Protein AF-A0A2S9FES6-F1 (afdb_monomer)

Nearest PDB structures (foldseek):
  7w3w-assembly1_A  TM=9.999E-01  e=9.787E-07  Vibrio metschnikovii
  4elq-assembly1_A  TM=9.699E-01  e=9.412E-06  Thermus thermophilus HB8
  2o68-assembly1_A  TM=9.646E-01  e=7.153E-06  Haemophilus influenzae
  2o6a-assembly1_A  TM=9.650E-01  e=1.008E-05  Haemophilus influenzae
  6ivy-assembly1_A  TM=9.748E-01  e=2.296E-05  Pseudomonas aeruginosa PAO1

pLDDT: mean 83.65, std 21.45, range [41.94, 98.69]

Solvent-accessible surface area (backbone atoms only — not comparable to full-atom values): 6874 Å² total; per-residue (Å²): 139,88,83,86,82,85,84,80,85,88,83,82,87,88,86,79,89,88,80,88,71,82,75,77,74,66,83,74,81,72,60,58,66,46,29,34,41,29,23,51,62,59,91,74,45,49,69,56,52,54,48,49,25,73,76,69,62,38,44,76,49,74,48,75,49,53,29,59,54,51,32,54,48,46,62,71,43,47,96,70,43,77,62,76,39,81,47,60,72,46,71,66,30,49,50,51,36,49,75,69,65,77,60,80,89,129

Structure (mmCIF, N/CA/C/O backbone):
data_AF-A0A2S9FES6-F1
#
_entry.id   AF-A0A2S9FES6-F1
#
loop_
_atom_site.group_PDB
_atom_site.id
_atom_site.type_symbol
_atom_site.label_atom_id
_atom_site.label_alt_id
_atom_site.label_comp_id
_atom_site.label_asym_id
_atom_site.label_entity_id
_atom_site.label_seq_id
_atom_site.pdbx_PDB_ins_code
_atom_site.Cartn_x
_atom_site.Cartn_y
_atom_site.Cartn_z
_atom_site.occupancy
_atom_site.B_iso_or_equiv
_atom_site.auth_seq_id
_atom_site.auth_comp_id
_atom_site.auth_asym_id
_atom_site.auth_atom_id
_atom_site.pdbx_PDB_model_num
ATOM 1 N N . MET A 1 1 ? 63.764 -37.523 38.968 1.00 42.25 1 MET A N 1
ATOM 2 C CA . MET A 1 1 ? 63.332 -36.135 39.236 1.00 42.25 1 MET A CA 1
ATOM 3 C C . MET A 1 1 ? 61.813 -36.165 39.321 1.00 42.25 1 MET A C 1
ATOM 5 O O . MET A 1 1 ? 61.157 -36.305 38.302 1.00 42.25 1 MET A O 1
ATOM 9 N N . SER A 1 2 ? 61.289 -36.255 40.545 1.00 41.94 2 SER A N 1
ATOM 10 C CA . SER A 1 2 ? 59.864 -36.460 40.832 1.00 41.94 2 SER A CA 1
ATOM 11 C C . SER A 1 2 ? 59.196 -35.096 40.947 1.00 41.94 2 SER A C 1
ATOM 13 O O . SER A 1 2 ? 59.641 -34.282 41.755 1.00 41.94 2 SER A O 1
ATOM 15 N N . ILE A 1 3 ? 58.188 -34.826 40.119 1.00 58.72 3 ILE A N 1
ATOM 16 C CA . ILE A 1 3 ? 57.451 -33.562 40.148 1.00 58.72 3 ILE A CA 1
ATOM 17 C C . ILE A 1 3 ? 56.074 -33.854 40.739 1.00 58.72 3 ILE A C 1
ATOM 19 O O . ILE A 1 3 ? 55.243 -34.528 40.138 1.00 58.72 3 ILE A O 1
ATOM 23 N N . SER A 1 4 ? 55.899 -33.375 41.965 1.00 42.28 4 SER A N 1
ATOM 24 C CA . SER A 1 4 ? 54.671 -33.392 42.751 1.00 42.28 4 SER A CA 1
ATOM 25 C C . SER A 1 4 ? 53.791 -32.204 42.354 1.00 42.28 4 SER A C 1
ATOM 27 O O . SER A 1 4 ? 54.279 -31.077 42.339 1.00 42.28 4 SER A O 1
ATOM 29 N N . PHE A 1 5 ? 52.504 -32.439 42.088 1.00 55.66 5 PHE A N 1
ATOM 30 C CA . PHE A 1 5 ? 51.466 -31.401 42.096 1.00 55.66 5 PHE A CA 1
ATOM 31 C C . PHE A 1 5 ? 50.261 -31.894 42.919 1.00 55.66 5 PHE A C 1
ATOM 33 O O . PHE A 1 5 ? 49.764 -32.994 42.664 1.00 55.66 5 PHE A O 1
ATOM 40 N N . PRO A 1 6 ? 49.798 -31.136 43.934 1.00 49.25 6 PRO A N 1
ATOM 41 C CA . PRO A 1 6 ? 48.761 -31.588 44.850 1.00 49.25 6 PRO A CA 1
ATOM 42 C C . PRO A 1 6 ? 47.339 -31.266 44.365 1.00 49.25 6 PRO A C 1
ATOM 44 O O . PRO A 1 6 ? 47.050 -30.175 43.888 1.00 49.25 6 PRO A O 1
ATOM 47 N N . ARG A 1 7 ? 46.451 -32.240 44.605 1.00 50.56 7 ARG A N 1
ATOM 48 C CA . ARG A 1 7 ? 45.027 -32.115 44.979 1.00 50.56 7 ARG A CA 1
ATOM 49 C C . ARG A 1 7 ? 44.182 -31.134 44.156 1.00 50.56 7 ARG A C 1
ATOM 51 O O . ARG A 1 7 ? 43.705 -30.118 44.652 1.00 50.56 7 ARG A O 1
ATOM 58 N N . MET A 1 8 ? 43.922 -31.538 42.916 1.00 44.50 8 MET A N 1
ATOM 59 C CA . MET A 1 8 ? 42.851 -31.000 42.082 1.00 44.50 8 MET A CA 1
ATOM 60 C C . MET A 1 8 ? 41.485 -31.388 42.678 1.00 44.50 8 MET A C 1
ATOM 62 O O . MET A 1 8 ? 41.253 -32.547 43.028 1.00 44.50 8 MET A O 1
ATOM 66 N N . ALA A 1 9 ? 40.628 -30.385 42.851 1.00 46.47 9 ALA A N 1
ATOM 67 C CA . ALA A 1 9 ? 39.336 -30.462 43.511 1.00 46.47 9 ALA A CA 1
ATOM 68 C C . ALA A 1 9 ? 38.380 -31.470 42.849 1.00 46.47 9 ALA A C 1
ATOM 70 O O . ALA A 1 9 ? 38.158 -31.455 41.641 1.00 46.47 9 ALA A O 1
ATOM 71 N N . VAL A 1 10 ? 37.789 -32.316 43.690 1.00 48.84 10 VAL A N 1
ATOM 72 C CA . VAL A 1 10 ? 36.631 -33.158 43.392 1.00 48.84 10 VAL A CA 1
ATOM 73 C C . VAL A 1 10 ? 35.369 -32.331 43.638 1.00 48.84 10 VAL A C 1
ATOM 75 O O . VAL A 1 10 ? 35.160 -31.896 44.765 1.00 48.84 10 VAL A O 1
ATOM 78 N N . ALA A 1 11 ? 34.531 -32.159 42.618 1.00 44.50 11 ALA A N 1
ATOM 79 C CA . ALA A 1 11 ? 33.072 -32.012 42.727 1.00 44.50 11 ALA A CA 1
ATOM 80 C C . ALA A 1 11 ? 32.499 -32.065 41.297 1.00 44.50 11 ALA A C 1
ATOM 82 O O . ALA A 1 11 ? 32.590 -31.105 40.545 1.00 44.50 11 ALA A O 1
ATOM 83 N N . ALA A 1 12 ? 32.216 -33.258 40.781 1.00 44.56 12 ALA A N 1
ATOM 84 C CA . ALA A 1 12 ? 30.937 -33.960 40.922 1.00 44.56 12 ALA A CA 1
ATOM 85 C C . ALA A 1 12 ? 29.924 -33.540 39.839 1.00 44.56 12 ALA A C 1
ATOM 87 O O . ALA A 1 12 ? 29.295 -32.490 39.873 1.00 44.56 12 ALA A O 1
ATOM 88 N N . VAL A 1 13 ? 29.840 -34.446 38.868 1.00 50.59 13 VAL A N 1
ATOM 89 C CA . VAL A 1 13 ? 28.842 -34.637 37.813 1.00 50.59 13 VAL A CA 1
ATOM 90 C C . VAL A 1 13 ? 27.417 -34.747 38.389 1.00 50.59 13 VAL A C 1
ATOM 92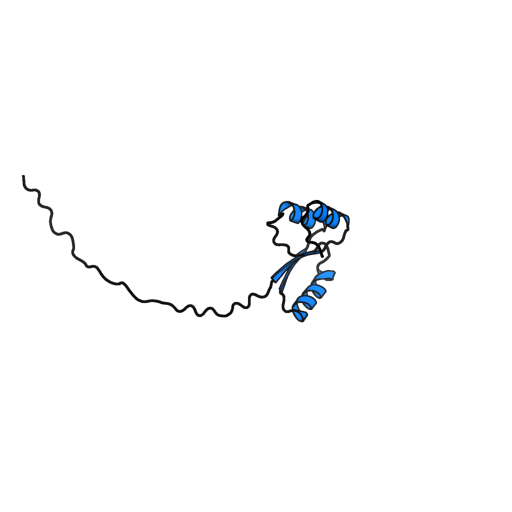 O O . VAL A 1 13 ? 27.254 -35.243 39.498 1.00 50.59 13 VAL A O 1
ATOM 95 N N . ALA A 1 14 ? 26.424 -34.410 37.551 1.00 49.59 14 ALA A N 1
ATOM 96 C CA . ALA A 1 14 ? 25.001 -34.798 37.589 1.00 49.59 14 ALA A CA 1
ATOM 97 C C . ALA A 1 14 ? 23.985 -33.764 38.116 1.00 49.59 14 ALA A C 1
ATOM 99 O O . ALA A 1 14 ? 23.671 -33.722 39.298 1.00 49.59 14 ALA A O 1
ATOM 100 N N . ALA A 1 15 ? 23.355 -33.041 37.184 1.00 48.75 15 ALA A N 1
ATOM 101 C CA . ALA A 1 15 ? 21.952 -32.627 37.295 1.00 48.75 15 ALA A CA 1
ATOM 102 C C . ALA A 1 15 ? 21.389 -32.359 35.889 1.00 48.75 15 ALA A C 1
ATOM 104 O O . ALA A 1 15 ? 21.273 -31.229 35.424 1.00 48.75 15 ALA A O 1
ATOM 105 N N . MET A 1 16 ? 21.107 -33.451 35.183 1.00 53.44 16 MET A N 1
ATOM 106 C CA . MET A 1 16 ? 20.251 -33.479 34.003 1.00 53.44 16 MET A CA 1
ATOM 107 C C . MET A 1 16 ? 18.807 -33.684 34.496 1.00 53.44 16 MET A C 1
ATOM 109 O O . MET A 1 16 ? 18.616 -34.433 35.451 1.00 53.44 16 MET A O 1
ATOM 113 N N . LEU A 1 17 ? 17.835 -33.113 33.772 1.00 53.78 17 LEU A N 1
ATOM 114 C CA . LEU A 1 17 ? 16.380 -33.372 33.816 1.00 53.78 17 LEU A CA 1
ATOM 115 C C . LEU A 1 17 ? 15.548 -32.497 34.772 1.00 53.78 17 LEU A C 1
ATOM 117 O O . LEU A 1 17 ? 15.445 -32.774 35.960 1.00 53.78 17 LEU A O 1
ATOM 121 N N . ALA A 1 18 ? 14.858 -31.506 34.194 1.00 54.12 18 ALA A N 1
ATOM 122 C CA . ALA A 1 18 ? 13.386 -31.443 34.136 1.00 54.12 18 ALA A CA 1
ATOM 123 C C . ALA A 1 18 ? 12.889 -29.990 34.086 1.00 54.12 18 ALA A C 1
ATOM 125 O O . ALA A 1 18 ? 12.652 -29.384 35.119 1.00 54.12 18 ALA A O 1
ATOM 126 N N . PHE A 1 19 ? 12.664 -29.457 32.884 1.00 53.78 19 PHE A N 1
ATOM 127 C CA . PHE A 1 19 ? 11.595 -28.481 32.647 1.00 53.78 19 PHE A CA 1
ATOM 128 C C . PHE A 1 19 ? 11.152 -28.611 31.183 1.00 53.78 19 PHE A C 1
ATOM 130 O O . PHE A 1 19 ? 11.500 -27.821 30.313 1.00 53.78 19 PHE A O 1
ATOM 137 N N . THR A 1 20 ? 10.405 -29.685 30.899 1.00 62.66 20 THR A N 1
ATOM 138 C CA . THR A 1 20 ? 9.456 -29.683 29.777 1.00 62.66 20 THR A CA 1
ATOM 139 C C . THR A 1 20 ? 8.366 -28.694 30.164 1.00 62.66 20 THR A C 1
ATOM 141 O O . THR A 1 20 ? 7.421 -29.027 30.874 1.00 62.66 20 THR A O 1
ATOM 144 N N . ALA A 1 21 ? 8.560 -27.437 29.776 1.00 53.41 21 ALA A N 1
ATOM 145 C CA . ALA A 1 21 ? 7.490 -26.464 29.764 1.00 53.41 21 ALA A CA 1
ATOM 146 C C . ALA A 1 21 ? 6.608 -26.812 28.561 1.00 53.41 21 ALA A C 1
ATOM 148 O O . ALA A 1 21 ? 6.992 -26.584 27.415 1.00 53.41 21 ALA A O 1
ATOM 149 N N . CYS A 1 22 ? 5.449 -27.419 28.825 1.00 53.06 22 CYS A N 1
ATOM 150 C CA . CYS A 1 22 ? 4.340 -27.434 27.881 1.00 53.06 22 CYS A CA 1
ATOM 151 C C . CYS A 1 22 ? 4.010 -25.978 27.538 1.00 53.06 22 CYS A C 1
ATOM 153 O O . CYS A 1 22 ? 3.311 -25.297 28.285 1.00 53.06 22 CYS A O 1
ATOM 155 N N . GLY A 1 23 ? 4.541 -25.497 26.417 1.00 48.38 23 GLY A N 1
ATOM 156 C CA . GLY A 1 23 ? 3.993 -24.343 25.734 1.00 48.38 23 GLY A CA 1
ATOM 157 C C . GLY A 1 23 ? 2.636 -24.754 25.190 1.00 48.38 23 GLY A C 1
ATOM 158 O O . GLY A 1 23 ? 2.552 -25.310 24.098 1.00 48.38 23 GLY A O 1
ATOM 159 N N . SER A 1 24 ? 1.583 -24.532 25.975 1.00 51.50 24 SER A N 1
ATOM 160 C CA . SER A 1 24 ? 0.237 -24.394 25.434 1.00 51.50 24 SER A CA 1
ATOM 161 C C . SER A 1 24 ? 0.290 -23.228 24.456 1.00 51.50 24 SER A C 1
ATOM 163 O O . SER A 1 24 ? 0.225 -22.070 24.864 1.00 51.50 24 SER A O 1
ATOM 165 N N . GLY A 1 25 ? 0.489 -23.536 23.175 1.00 49.06 25 GLY A N 1
ATOM 166 C CA . GLY A 1 25 ? 0.192 -22.607 22.103 1.00 49.06 25 GLY A CA 1
ATOM 167 C C . GLY A 1 25 ? -1.290 -22.294 22.212 1.00 49.06 25 GLY A C 1
ATOM 168 O O . GLY A 1 25 ? -2.128 -23.123 21.864 1.00 49.06 25 GLY A O 1
ATOM 169 N N . ALA A 1 26 ? -1.606 -21.128 22.774 1.00 53.66 26 ALA A N 1
ATOM 170 C CA . ALA A 1 26 ? -2.874 -20.489 22.486 1.00 53.66 26 ALA A CA 1
ATOM 171 C C . ALA A 1 26 ? -3.018 -20.451 20.954 1.00 53.66 26 ALA A C 1
ATOM 173 O O . ALA A 1 26 ? -1.998 -20.297 20.272 1.00 53.66 26 ALA A O 1
ATOM 174 N N . PRO A 1 27 ? -4.227 -20.611 20.396 1.00 47.97 27 PRO A N 1
ATOM 175 C CA . PRO A 1 27 ? -4.419 -20.235 19.013 1.00 47.97 27 PRO A CA 1
ATOM 176 C C . PRO A 1 27 ? -4.081 -18.748 18.954 1.00 47.97 27 PRO A C 1
ATOM 178 O O . PRO A 1 27 ? -4.785 -17.925 19.539 1.00 47.97 27 PRO A O 1
ATOM 181 N N . SER A 1 28 ? -2.942 -18.417 18.350 1.00 47.75 28 SER A N 1
ATOM 182 C CA . SER A 1 28 ? -2.753 -17.091 17.799 1.00 47.75 28 SER A CA 1
ATOM 183 C C . SER A 1 28 ? -3.882 -16.964 16.794 1.00 47.75 28 SER A C 1
ATOM 185 O O . SER A 1 28 ? -3.889 -17.655 15.777 1.00 47.75 28 SER A O 1
ATOM 187 N N . GLU A 1 29 ? -4.899 -16.181 17.126 1.00 55.41 29 GLU A N 1
ATOM 188 C CA . GLU A 1 29 ? -5.7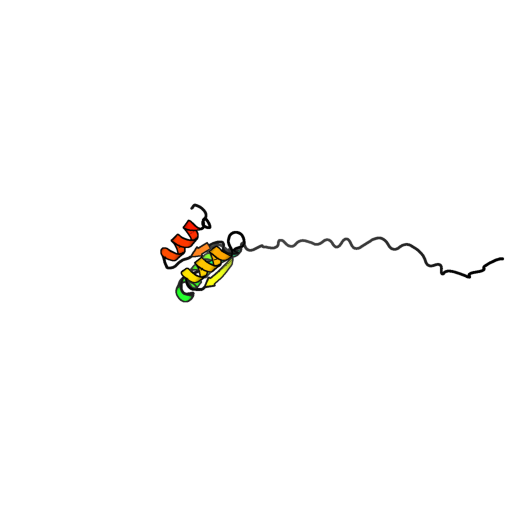63 -15.630 16.098 1.00 55.41 29 GLU A CA 1
ATOM 189 C C . GLU A 1 29 ? -4.866 -14.656 15.338 1.00 55.41 29 GLU A C 1
ATOM 191 O O . GLU A 1 29 ? -4.777 -13.474 15.669 1.00 55.41 29 GLU A O 1
ATOM 196 N N . ASP A 1 30 ? -4.065 -15.203 14.420 1.00 57.47 30 ASP A N 1
ATOM 197 C CA . ASP A 1 30 ? -3.398 -14.442 13.381 1.00 57.47 30 ASP A CA 1
ATOM 198 C C . ASP A 1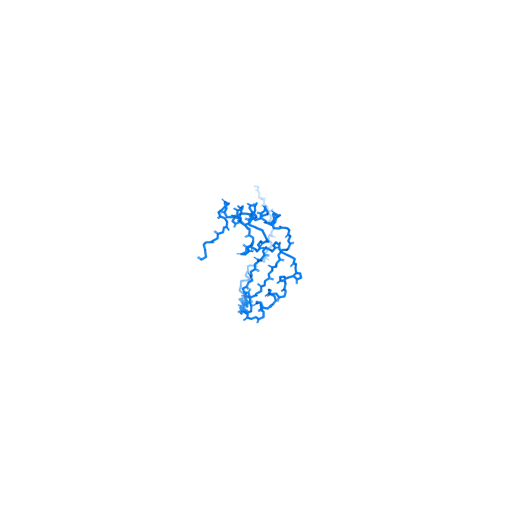 30 ? -4.539 -13.842 12.562 1.00 57.47 30 ASP A C 1
ATOM 200 O O . ASP A 1 30 ? -5.069 -14.464 11.646 1.00 57.47 30 ASP A O 1
ATOM 204 N N . SER A 1 31 ? -5.014 -12.678 13.004 1.00 60.34 31 SER A N 1
ATOM 205 C CA . SER A 1 31 ? -5.880 -11.824 12.213 1.00 60.34 31 SER A CA 1
ATOM 206 C C . SER A 1 31 ? -5.155 -11.616 10.893 1.00 60.34 31 SER A C 1
ATOM 208 O O . SER A 1 31 ? -4.052 -11.056 10.876 1.00 60.34 31 SER A O 1
ATOM 210 N N . ASP A 1 32 ? -5.721 -12.162 9.814 1.00 79.00 32 ASP A N 1
ATOM 211 C CA . ASP A 1 32 ? -5.204 -11.962 8.470 1.00 79.00 32 ASP A CA 1
ATOM 212 C C . ASP A 1 32 ? -5.118 -10.450 8.266 1.00 79.00 32 ASP A C 1
ATOM 214 O O . ASP A 1 32 ? -6.124 -9.739 8.272 1.00 79.00 32 ASP A O 1
ATOM 218 N N . LYS A 1 33 ? -3.890 -9.945 8.182 1.00 93.50 33 LYS A N 1
ATOM 219 C CA . LYS A 1 33 ? -3.614 -8.525 8.042 1.00 93.50 33 LYS A CA 1
ATOM 220 C C . LYS A 1 33 ? -3.121 -8.268 6.636 1.00 93.50 33 LYS A C 1
ATOM 222 O O . LYS A 1 33 ? -2.151 -8.892 6.213 1.00 93.50 33 LYS A O 1
ATOM 227 N N . ILE A 1 34 ? -3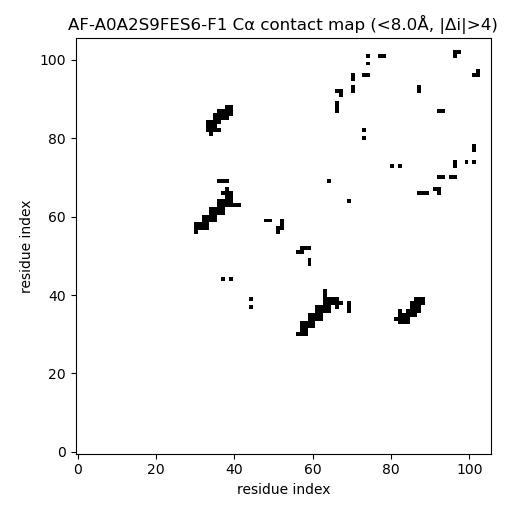.737 -7.308 5.957 1.00 96.75 34 ILE A N 1
ATOM 228 C CA . ILE A 1 34 ? -3.293 -6.847 4.641 1.00 96.75 34 ILE A CA 1
ATOM 229 C C . ILE A 1 34 ? -2.692 -5.446 4.724 1.00 96.75 34 ILE A C 1
ATOM 231 O O . ILE A 1 34 ? -3.122 -4.604 5.520 1.00 96.75 34 ILE A O 1
ATOM 235 N N . VAL A 1 35 ? -1.703 -5.178 3.879 1.00 98.19 35 VAL A N 1
ATOM 236 C CA . VAL A 1 35 ? -1.066 -3.871 3.736 1.00 98.19 35 VAL A CA 1
ATOM 237 C C . VAL A 1 35 ? -1.522 -3.219 2.435 1.00 98.19 35 VAL A C 1
ATOM 239 O O . VAL A 1 35 ? -1.308 -3.730 1.335 1.00 98.19 35 VAL A O 1
ATOM 242 N N . VAL A 1 36 ? -2.119 -2.038 2.554 1.00 98.56 36 VAL A N 1
ATOM 243 C CA . VAL A 1 36 ? -2.629 -1.252 1.431 1.00 98.56 36 VAL A CA 1
ATOM 244 C C . VAL A 1 36 ? -1.748 -0.028 1.222 1.00 98.56 36 VAL A C 1
ATOM 246 O O . VAL A 1 36 ? -1.595 0.815 2.104 1.00 98.56 36 VAL A O 1
ATOM 249 N N . TYR A 1 37 ? -1.193 0.122 0.025 1.00 98.62 37 TYR A N 1
ATOM 250 C CA . TYR A 1 37 ? -0.579 1.373 -0.419 1.00 98.62 37 TYR A CA 1
ATOM 251 C C . TYR A 1 37 ? -1.653 2.206 -1.114 1.00 98.62 37 TYR A C 1
ATOM 253 O O . TYR A 1 37 ? -2.040 1.915 -2.247 1.00 98.62 37 TYR A O 1
ATOM 261 N N . SER A 1 38 ? -2.153 3.237 -0.434 1.00 98.50 38 SER A N 1
ATOM 262 C CA . SER A 1 38 ? -3.232 4.092 -0.928 1.00 98.50 38 SER A CA 1
ATOM 263 C C . SER A 1 38 ? -2.705 5.437 -1.415 1.00 98.50 38 SER A C 1
ATOM 265 O O . SER A 1 38 ? -2.257 6.284 -0.645 1.00 98.50 38 SER A O 1
ATOM 267 N N . GLY A 1 39 ? -2.839 5.657 -2.717 1.00 98.06 39 GLY A N 1
ATOM 268 C CA . GLY A 1 39 ? -2.568 6.915 -3.398 1.00 98.06 39 GLY A CA 1
ATOM 269 C C . GLY A 1 39 ? -3.681 7.961 -3.271 1.00 98.06 39 GLY A C 1
ATOM 270 O O . GLY A 1 39 ? -3.668 8.930 -4.030 1.00 98.06 39 GLY A O 1
ATOM 271 N N . ARG A 1 40 ? -4.677 7.741 -2.399 1.00 97.31 40 ARG A N 1
ATOM 272 C CA . ARG A 1 40 ? -5.831 8.630 -2.158 1.00 97.31 40 ARG A CA 1
ATOM 273 C C . ARG A 1 40 ? -5.796 9.170 -0.726 1.00 97.31 40 ARG A C 1
ATOM 275 O O . ARG A 1 40 ? -5.156 8.582 0.138 1.00 97.31 40 ARG A O 1
ATOM 282 N N . SER A 1 41 ? -6.521 10.257 -0.466 1.00 97.31 41 SER A N 1
ATOM 283 C CA . SER A 1 41 ? -6.618 10.844 0.876 1.00 97.31 41 SER A CA 1
ATOM 284 C C . SER A 1 41 ? -7.213 9.869 1.892 1.00 97.31 41 SER A C 1
ATOM 286 O O . SER A 1 41 ? -8.220 9.217 1.606 1.00 97.31 41 SER A O 1
ATOM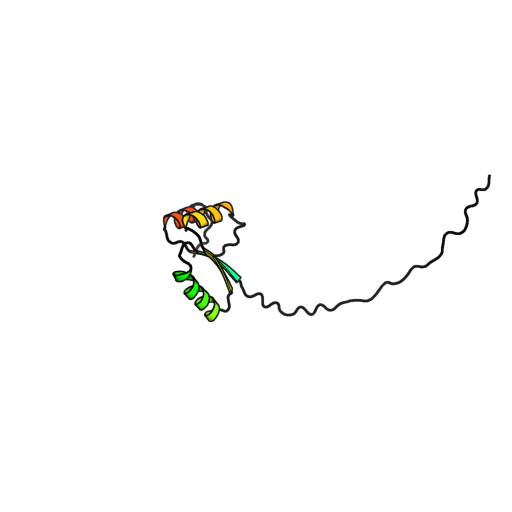 288 N N . GLU A 1 42 ? -6.638 9.846 3.091 1.00 97.69 42 GLU A N 1
ATOM 289 C CA . GLU A 1 42 ? -7.099 9.031 4.217 1.00 97.69 42 GLU A CA 1
ATOM 290 C C . GLU A 1 42 ? -8.584 9.252 4.522 1.00 97.69 42 GLU A C 1
ATOM 292 O O . GLU A 1 42 ? -9.340 8.287 4.521 1.00 97.69 42 GLU A O 1
ATOM 297 N N . ASP A 1 43 ? -9.040 10.506 4.605 1.00 97.88 43 ASP A N 1
ATOM 298 C CA . ASP A 1 43 ? -10.450 10.857 4.862 1.00 97.88 43 ASP A CA 1
ATOM 299 C C . ASP A 1 43 ? -11.454 10.212 3.886 1.00 97.88 43 ASP A C 1
ATOM 301 O O . ASP A 1 43 ? -12.631 10.050 4.203 1.00 97.88 43 ASP A O 1
ATOM 305 N N . LEU A 1 44 ? -11.007 9.858 2.676 1.00 96.50 44 LEU A N 1
ATOM 306 C CA . LEU A 1 44 ? -11.844 9.211 1.664 1.00 96.50 44 LEU A CA 1
ATOM 307 C C . LEU A 1 44 ? -11.847 7.685 1.817 1.00 96.50 44 LEU A C 1
ATOM 309 O O . LEU A 1 44 ? -12.847 7.035 1.514 1.00 96.50 44 LEU A O 1
ATOM 313 N N . VAL A 1 45 ? -10.708 7.109 2.200 1.00 97.88 45 VAL A N 1
ATOM 314 C CA . VAL A 1 45 ? -10.459 5.665 2.113 1.00 97.88 45 VAL A CA 1
ATOM 315 C C . VAL A 1 45 ? -10.573 4.979 3.469 1.00 97.88 45 VAL A C 1
ATOM 317 O O . VAL A 1 45 ? -11.149 3.895 3.523 1.00 97.88 45 VAL A O 1
ATOM 320 N N . ALA A 1 46 ? -10.108 5.600 4.554 1.00 97.75 46 ALA A N 1
ATOM 321 C CA . ALA A 1 46 ? -10.136 5.013 5.891 1.00 97.75 46 ALA A CA 1
ATOM 322 C C . ALA A 1 46 ? -11.537 4.517 6.300 1.00 97.75 46 ALA A C 1
ATOM 324 O O . ALA A 1 46 ? -11.633 3.349 6.670 1.00 97.75 46 ALA A O 1
ATOM 325 N N . PRO A 1 47 ? -12.647 5.266 6.101 1.00 98.25 47 PRO A N 1
ATOM 326 C CA . PRO A 1 47 ? -13.979 4.770 6.467 1.00 98.25 47 PRO A CA 1
ATOM 327 C C . PRO A 1 47 ? -14.411 3.514 5.690 1.00 98.25 47 PRO A C 1
ATOM 329 O O . PRO A 1 47 ? -15.219 2.718 6.169 1.00 98.25 47 PRO A O 1
ATOM 332 N N . LEU A 1 48 ? -13.896 3.329 4.468 1.00 98.00 48 LEU A N 1
ATOM 333 C CA . LEU A 1 48 ? -14.174 2.142 3.657 1.00 98.00 48 LEU A CA 1
ATOM 334 C C . LEU A 1 48 ? -13.376 0.933 4.150 1.00 98.00 48 LEU A C 1
ATOM 336 O O . LEU A 1 48 ? -13.911 -0.173 4.171 1.00 98.00 48 LEU A O 1
ATOM 340 N N . LEU A 1 49 ? -12.120 1.147 4.549 1.00 97.69 49 LEU A N 1
ATOM 341 C CA . LEU A 1 49 ? -11.259 0.098 5.096 1.00 97.69 49 LEU A CA 1
ATOM 342 C C . LEU A 1 49 ? -11.719 -0.328 6.492 1.00 97.69 49 LEU A C 1
ATOM 344 O O . LEU A 1 49 ? -11.795 -1.519 6.759 1.00 97.69 49 LEU A O 1
ATOM 348 N N . GLU A 1 50 ? -12.141 0.616 7.334 1.00 97.50 50 GLU A N 1
ATOM 349 C CA . GLU A 1 50 ? -12.767 0.325 8.630 1.00 97.50 50 GLU A CA 1
ATOM 350 C C . GLU A 1 50 ? -14.023 -0.532 8.465 1.00 97.50 50 GLU A C 1
ATOM 352 O O . GLU A 1 50 ? -14.212 -1.516 9.179 1.00 97.50 50 GLU A O 1
ATOM 357 N N . LYS A 1 51 ? -14.871 -0.193 7.485 1.00 98.19 51 LYS A N 1
ATOM 358 C CA . LYS A 1 51 ? -16.041 -1.008 7.155 1.00 98.19 51 LYS A CA 1
ATOM 359 C C . LYS A 1 51 ? -15.637 -2.400 6.666 1.00 98.19 51 LYS A C 1
ATOM 361 O O . LYS A 1 51 ? -16.243 -3.377 7.088 1.00 98.19 51 LYS A O 1
ATOM 366 N N . PHE A 1 52 ? -14.633 -2.497 5.797 1.00 97.31 52 PHE A N 1
ATOM 367 C CA . PHE A 1 52 ? -14.116 -3.783 5.332 1.00 97.31 52 PHE A CA 1
ATOM 368 C C . PHE A 1 52 ? -13.633 -4.647 6.504 1.00 97.31 52 PHE A C 1
ATOM 370 O O . PHE A 1 52 ? -14.028 -5.808 6.595 1.00 97.31 52 PHE A O 1
ATOM 377 N N . THR A 1 53 ? -12.864 -4.083 7.437 1.00 96.44 53 THR A N 1
ATOM 378 C CA . THR A 1 53 ? -12.422 -4.786 8.649 1.00 96.44 53 THR A CA 1
ATOM 379 C C . THR A 1 53 ? -13.603 -5.194 9.525 1.00 96.44 53 THR A C 1
ATOM 381 O O . THR A 1 53 ? -13.656 -6.334 9.971 1.00 96.44 53 THR A O 1
ATOM 384 N N . ALA A 1 54 ? -14.601 -4.328 9.722 1.00 96.56 54 ALA A N 1
ATOM 385 C CA . ALA A 1 54 ? -15.795 -4.669 10.501 1.00 96.56 54 ALA A CA 1
ATOM 386 C C . ALA A 1 54 ? -16.626 -5.804 9.872 1.00 96.56 54 ALA A C 1
ATOM 388 O O . ALA A 1 54 ? -17.167 -6.641 10.594 1.00 96.56 54 ALA A O 1
ATOM 389 N N . ASP A 1 55 ? -16.722 -5.836 8.540 1.00 97.19 55 ASP A N 1
ATOM 390 C CA . ASP A 1 55 ? -17.517 -6.823 7.806 1.00 97.19 55 ASP A CA 1
ATOM 391 C C . ASP A 1 55 ? -16.790 -8.177 7.665 1.00 97.19 55 ASP A C 1
ATOM 393 O O . ASP A 1 55 ? -17.444 -9.216 7.569 1.00 97.19 55 ASP A O 1
ATOM 397 N N . THR A 1 56 ? -15.452 -8.180 7.632 1.00 96.06 56 THR A N 1
ATOM 398 C CA . THR A 1 56 ? -14.646 -9.378 7.314 1.00 96.06 56 THR A CA 1
ATOM 399 C C . THR A 1 56 ? -13.817 -9.915 8.477 1.00 96.06 56 THR A C 1
ATOM 401 O O . THR A 1 56 ? -13.454 -11.088 8.461 1.00 96.06 56 THR A O 1
ATOM 404 N N . GLY A 1 57 ? -13.511 -9.081 9.471 1.00 95.25 57 GLY A N 1
ATOM 405 C CA . GLY A 1 57 ? -12.542 -9.380 10.525 1.00 95.25 57 GLY A CA 1
ATOM 406 C C . GLY A 1 57 ? -11.073 -9.272 10.097 1.00 95.25 57 GLY A C 1
ATOM 407 O O . GLY A 1 57 ? -10.211 -9.569 10.912 1.00 95.25 57 GLY A O 1
ATOM 408 N N . ILE A 1 58 ? -10.779 -8.860 8.856 1.00 95.88 58 ILE A N 1
ATOM 409 C CA . ILE A 1 58 ? -9.412 -8.727 8.322 1.00 95.88 58 ILE A CA 1
ATOM 410 C C . ILE A 1 58 ? -8.858 -7.350 8.690 1.00 95.88 58 ILE A C 1
ATOM 412 O O . ILE A 1 58 ? -9.452 -6.319 8.348 1.00 95.88 58 ILE A O 1
ATOM 416 N N . ASP A 1 59 ? -7.700 -7.315 9.342 1.00 96.38 59 ASP A N 1
ATOM 417 C CA . ASP A 1 59 ? -7.028 -6.063 9.684 1.00 96.38 59 ASP A CA 1
ATOM 418 C C . ASP A 1 59 ? -6.374 -5.421 8.455 1.00 96.38 59 ASP A C 1
ATOM 420 O O . ASP A 1 59 ? -5.772 -6.088 7.613 1.00 96.38 59 ASP A O 1
ATOM 424 N N . VAL A 1 60 ? -6.440 -4.091 8.363 1.00 97.44 60 VAL A N 1
ATOM 425 C CA . VAL A 1 60 ? -5.837 -3.341 7.253 1.00 97.44 60 VAL A CA 1
ATOM 426 C C . VAL A 1 60 ? -4.824 -2.328 7.778 1.00 97.44 60 VAL A C 1
ATOM 428 O O . VAL A 1 60 ? -5.181 -1.339 8.415 1.00 97.44 60 VAL A O 1
ATOM 431 N N . GLU A 1 61 ? -3.543 -2.527 7.468 1.00 97.69 61 GLU A N 1
ATOM 432 C CA . GLU A 1 61 ? -2.534 -1.470 7.592 1.00 97.69 61 GLU A CA 1
ATOM 433 C C . GLU A 1 61 ? -2.484 -0.677 6.297 1.00 97.69 61 GLU A C 1
ATOM 435 O O . GLU A 1 61 ? -2.330 -1.241 5.221 1.00 97.69 61 GLU A O 1
ATOM 440 N N . THR A 1 62 ? -2.584 0.645 6.387 1.00 98.12 62 THR A N 1
ATOM 441 C CA . THR A 1 62 ? -2.572 1.492 5.193 1.00 98.12 62 THR A CA 1
ATOM 442 C C . THR A 1 62 ? -1.418 2.472 5.237 1.00 98.12 62 THR A C 1
ATOM 444 O O . THR A 1 62 ? -1.190 3.138 6.246 1.00 98.12 62 THR A O 1
ATOM 447 N N . ARG A 1 63 ? -0.705 2.590 4.117 1.00 98.31 63 ARG A N 1
ATOM 448 C CA . ARG A 1 63 ? 0.269 3.653 3.871 1.00 98.31 63 ARG A CA 1
ATOM 449 C C . ARG A 1 63 ? -0.320 4.635 2.877 1.00 98.31 63 ARG A C 1
ATOM 451 O O . ARG A 1 63 ? -0.669 4.255 1.760 1.00 98.31 63 ARG A O 1
ATOM 458 N N . TYR A 1 64 ? -0.407 5.891 3.291 1.00 98.31 64 TYR A N 1
ATOM 459 C CA . TYR A 1 64 ? -0.916 6.978 2.468 1.00 98.31 64 TYR A CA 1
ATOM 460 C C . TYR A 1 64 ? 0.239 7.844 1.975 1.00 98.31 64 TYR A C 1
ATOM 462 O O . TYR A 1 64 ? 1.017 8.352 2.779 1.00 98.31 64 TYR A O 1
ATOM 470 N N . ALA A 1 65 ? 0.337 8.029 0.662 1.00 98.25 65 ALA A N 1
ATOM 471 C CA . ALA A 1 65 ? 1.207 9.022 0.033 1.00 98.25 65 ALA A CA 1
ATOM 472 C C . ALA A 1 65 ? 0.730 9.286 -1.406 1.00 98.25 65 ALA A C 1
ATOM 474 O O . ALA A 1 65 ? -0.333 8.815 -1.815 1.00 98.25 65 ALA A O 1
ATOM 475 N N . GLY A 1 66 ? 1.482 10.055 -2.195 1.00 98.38 66 GLY A N 1
ATOM 476 C CA . GLY A 1 66 ? 1.127 10.291 -3.596 1.00 98.38 66 GLY A CA 1
ATOM 477 C C . GLY A 1 66 ? 1.156 8.999 -4.423 1.00 98.38 66 GLY A C 1
ATOM 478 O O . GLY A 1 66 ? 2.042 8.168 -4.254 1.00 98.38 66 GLY A O 1
ATOM 479 N N . SER A 1 67 ? 0.236 8.845 -5.380 1.00 98.44 67 SER A N 1
ATOM 480 C CA . SER A 1 67 ? 0.178 7.652 -6.248 1.00 98.44 67 SER A CA 1
ATOM 481 C C . SER A 1 67 ? 1.501 7.361 -6.970 1.00 98.44 67 SER A C 1
ATOM 483 O O . SER A 1 67 ? 1.941 6.215 -7.007 1.00 98.44 67 SER A O 1
ATOM 485 N N . GLY A 1 68 ? 2.165 8.392 -7.501 1.00 98.50 68 GLY A N 1
ATOM 486 C CA . GLY A 1 68 ? 3.481 8.247 -8.131 1.00 98.50 68 GLY A CA 1
ATOM 487 C C . GLY A 1 68 ? 4.607 7.919 -7.144 1.00 98.50 68 GLY A C 1
ATOM 488 O O . GLY A 1 68 ? 5.522 7.179 -7.493 1.00 98.50 68 GLY A O 1
ATOM 489 N N . GLU A 1 69 ? 4.526 8.425 -5.912 1.00 98.50 69 GLU A N 1
ATOM 490 C CA . GLU A 1 69 ? 5.495 8.143 -4.847 1.00 98.50 69 GLU A CA 1
ATOM 491 C C . GLU A 1 69 ? 5.390 6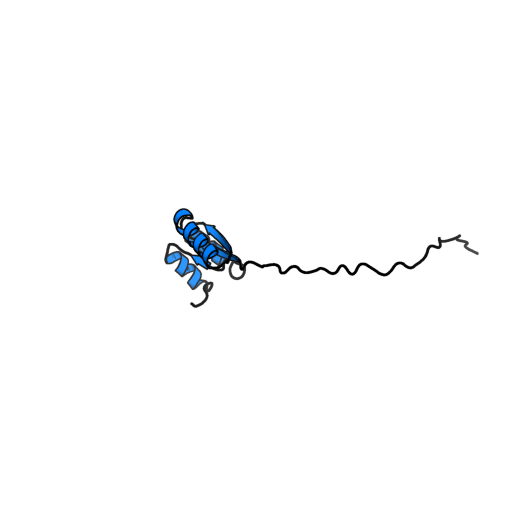.688 -4.385 1.00 98.50 69 GLU A C 1
ATOM 493 O O . GLU A 1 69 ? 6.385 5.967 -4.406 1.00 98.50 69 GLU A O 1
ATOM 498 N N . LEU A 1 70 ? 4.176 6.223 -4.079 1.00 98.69 70 LEU A N 1
ATOM 499 C CA . LEU A 1 70 ? 3.927 4.829 -3.710 1.00 98.69 70 LEU A CA 1
ATOM 500 C C . LEU A 1 70 ? 4.247 3.868 -4.854 1.00 98.69 70 LEU A C 1
ATOM 502 O O . LEU A 1 70 ? 4.774 2.792 -4.598 1.00 98.69 70 LEU A O 1
ATOM 506 N N . ALA A 1 71 ? 3.994 4.246 -6.112 1.00 98.69 71 ALA A N 1
ATOM 507 C CA . ALA A 1 71 ? 4.413 3.445 -7.261 1.00 98.69 71 ALA A CA 1
ATOM 508 C C . ALA A 1 71 ? 5.943 3.336 -7.351 1.00 98.69 71 ALA A C 1
ATOM 510 O O . ALA A 1 71 ? 6.466 2.242 -7.547 1.00 98.69 71 ALA A O 1
ATOM 511 N N . ALA A 1 72 ? 6.672 4.444 -7.186 1.00 98.69 72 ALA A N 1
ATOM 512 C CA . ALA A 1 72 ? 8.135 4.427 -7.183 1.00 98.69 72 ALA A CA 1
ATOM 513 C C . ALA A 1 72 ? 8.692 3.594 -6.019 1.00 98.69 72 ALA A C 1
ATOM 515 O O . ALA A 1 72 ? 9.638 2.826 -6.210 1.00 98.69 72 ALA A O 1
ATOM 516 N N . GLN A 1 73 ? 8.082 3.703 -4.837 1.00 98.69 73 GLN A N 1
ATOM 517 C CA . GLN A 1 73 ? 8.418 2.883 -3.678 1.00 98.69 73 GLN A CA 1
ATOM 518 C C . GLN A 1 73 ? 8.164 1.399 -3.958 1.00 98.69 73 GLN A C 1
ATOM 520 O O . GLN A 1 73 ? 9.081 0.601 -3.806 1.00 98.69 73 GLN A O 1
ATOM 525 N N . LEU A 1 74 ? 6.974 1.039 -4.440 1.00 98.56 74 LEU A N 1
ATOM 526 C CA . LEU A 1 74 ? 6.601 -0.339 -4.762 1.00 98.56 74 LEU A CA 1
ATOM 527 C C . LEU A 1 74 ? 7.545 -0.952 -5.807 1.00 98.56 74 LEU A C 1
ATOM 529 O O . LEU A 1 74 ? 8.007 -2.076 -5.642 1.00 98.56 74 LEU A O 1
ATOM 533 N N . ILE A 1 75 ? 7.911 -0.189 -6.842 1.00 98.62 75 ILE A N 1
ATOM 534 C CA . ILE A 1 75 ? 8.892 -0.613 -7.853 1.00 98.62 75 ILE A CA 1
ATOM 535 C C . ILE A 1 75 ? 10.285 -0.818 -7.247 1.00 98.62 75 ILE A C 1
ATOM 537 O O . ILE A 1 75 ? 10.997 -1.741 -7.635 1.00 98.62 75 ILE A O 1
ATOM 541 N N . THR A 1 76 ? 10.678 0.033 -6.300 1.00 98.62 76 THR A N 1
ATOM 542 C CA . THR A 1 76 ? 11.973 -0.075 -5.611 1.00 98.62 76 THR A CA 1
ATOM 543 C C . THR A 1 76 ? 12.013 -1.281 -4.673 1.00 98.62 76 THR A C 1
ATOM 545 O O . THR A 1 76 ? 13.038 -1.954 -4.575 1.00 98.62 76 THR A O 1
ATOM 548 N N . GLU A 1 77 ? 10.909 -1.557 -3.981 1.00 98.62 77 GLU A N 1
ATOM 549 C CA . GLU A 1 77 ? 10.764 -2.698 -3.079 1.00 98.62 77 GLU A CA 1
ATOM 550 C C . GLU A 1 77 ? 10.682 -4.030 -3.848 1.00 98.62 77 GLU A C 1
ATOM 552 O O . GLU A 1 77 ? 11.262 -5.027 -3.408 1.00 98.62 77 GLU A O 1
ATOM 557 N N . GLY A 1 78 ? 10.011 -4.044 -5.006 1.00 98.12 78 GLY A N 1
ATOM 558 C CA . GLY A 1 78 ? 9.818 -5.231 -5.841 1.00 98.12 78 GLY A CA 1
ATOM 559 C C . GLY A 1 78 ? 9.161 -6.373 -5.064 1.00 98.12 78 GLY A C 1
ATOM 560 O O . GLY A 1 78 ? 8.244 -6.148 -4.278 1.00 98.12 78 GLY A O 1
ATOM 561 N N . ASP A 1 79 ? 9.691 -7.590 -5.208 1.00 96.12 79 ASP A N 1
ATOM 562 C CA . ASP A 1 79 ? 9.196 -8.796 -4.515 1.00 96.12 79 ASP A CA 1
ATOM 563 C C . ASP A 1 79 ? 9.323 -8.742 -2.980 1.00 96.12 79 ASP A C 1
ATOM 565 O O . ASP A 1 79 ? 8.858 -9.638 -2.279 1.00 96.12 79 ASP A O 1
ATOM 569 N N . LYS A 1 80 ? 10.005 -7.725 -2.439 1.00 98.00 80 LYS A N 1
ATOM 570 C CA . LYS A 1 80 ? 10.144 -7.508 -0.992 1.00 98.00 80 LYS A CA 1
ATOM 571 C C . LYS A 1 80 ? 9.150 -6.485 -0.456 1.00 98.00 80 LYS A C 1
ATOM 573 O O . LYS A 1 80 ? 9.234 -6.147 0.726 1.00 98.00 80 LYS A O 1
ATOM 578 N N . SER A 1 81 ? 8.279 -5.941 -1.305 1.00 98.25 81 SER A N 1
ATOM 579 C CA . SER A 1 81 ? 7.265 -5.008 -0.840 1.00 98.25 81 SER A CA 1
ATOM 580 C C . SER A 1 81 ? 6.349 -5.703 0.162 1.00 98.25 81 SER A C 1
ATOM 582 O O . SER A 1 81 ? 5.935 -6.835 -0.079 1.00 98.25 81 SER A O 1
ATOM 584 N N . PRO A 1 82 ? 6.019 -5.045 1.283 1.00 97.44 82 PRO A N 1
AT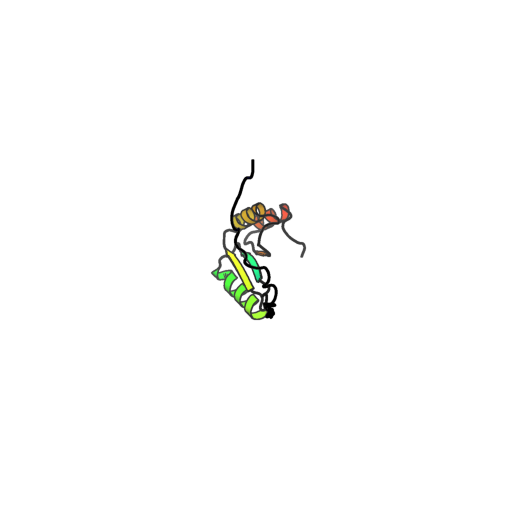OM 585 C CA . PRO A 1 82 ? 4.997 -5.552 2.176 1.00 97.44 82 PRO A CA 1
ATOM 586 C C . PRO A 1 82 ? 3.586 -5.320 1.621 1.00 97.44 82 PRO A C 1
ATOM 588 O O . PRO A 1 82 ? 2.649 -5.762 2.261 1.00 97.44 82 PRO A O 1
ATOM 591 N N . ALA A 1 83 ? 3.415 -4.579 0.516 1.00 98.25 83 ALA A N 1
ATOM 592 C CA . ALA A 1 83 ? 2.104 -4.203 0.000 1.00 98.25 83 ALA A CA 1
ATOM 593 C C . ALA A 1 83 ? 1.381 -5.384 -0.664 1.00 98.25 83 ALA A C 1
ATOM 595 O O . ALA A 1 83 ? 1.861 -5.935 -1.652 1.00 98.25 83 ALA A O 1
ATOM 596 N N . ASP A 1 84 ? 0.174 -5.676 -0.186 1.00 97.81 84 ASP A N 1
ATOM 597 C CA . ASP A 1 84 ? -0.738 -6.647 -0.799 1.00 97.81 84 ASP A CA 1
ATOM 598 C C . ASP A 1 84 ? -1.627 -5.988 -1.860 1.00 97.81 84 ASP A C 1
ATOM 600 O O . ASP A 1 84 ? -2.001 -6.600 -2.861 1.00 97.81 84 ASP A O 1
ATOM 604 N N . VAL A 1 85 ? -1.975 -4.713 -1.650 1.00 97.62 85 VAL A N 1
ATOM 605 C CA . VAL A 1 85 ? -2.860 -3.951 -2.536 1.00 97.62 85 VAL A CA 1
ATOM 606 C C . VAL A 1 85 ? -2.276 -2.574 -2.817 1.00 97.62 85 VAL A C 1
ATOM 608 O O . VAL A 1 85 ? -1.938 -1.821 -1.905 1.00 97.62 85 VAL A O 1
ATOM 611 N N . PHE A 1 86 ? -2.244 -2.197 -4.095 1.00 98.44 86 PHE A N 1
ATOM 612 C CA . PHE A 1 86 ? -1.934 -0.839 -4.530 1.00 98.44 86 PHE A CA 1
ATOM 613 C C . PHE A 1 86 ? -3.198 -0.128 -5.032 1.00 98.44 86 PHE A C 1
ATOM 615 O O . PHE A 1 86 ? -3.717 -0.428 -6.109 1.00 98.44 86 PHE A O 1
ATOM 622 N N . LEU A 1 87 ? -3.694 0.837 -4.255 1.00 98.06 87 LEU A N 1
ATOM 623 C CA . LEU A 1 87 ? -4.879 1.633 -4.568 1.00 98.06 87 LEU A CA 1
ATOM 624 C C . LEU A 1 87 ? -4.472 3.014 -5.090 1.00 98.06 87 LEU A C 1
ATOM 626 O O . LEU A 1 87 ? -4.319 3.968 -4.333 1.00 98.06 87 LEU A O 1
ATOM 630 N N . SER A 1 88 ? -4.308 3.140 -6.402 1.00 97.69 88 SER A N 1
ATOM 631 C CA . SER A 1 88 ? -3.894 4.400 -7.024 1.00 97.69 88 SER A CA 1
ATOM 632 C C . SER A 1 88 ? -5.057 5.354 -7.330 1.00 97.69 88 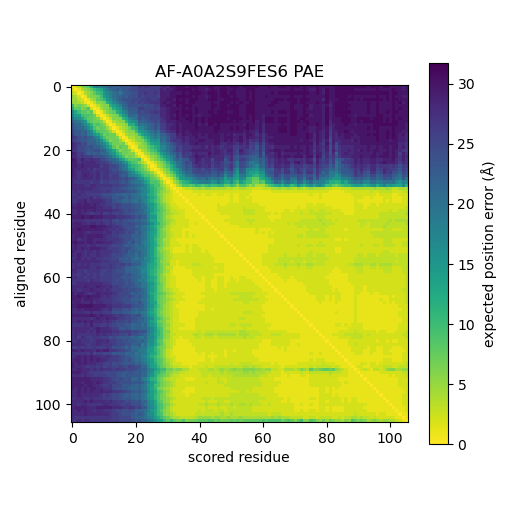SER A C 1
ATOM 634 O O . SER A 1 88 ? -6.181 4.933 -7.603 1.00 97.69 88 SER A O 1
ATOM 636 N N . GLN A 1 89 ? -4.766 6.656 -7.346 1.00 97.25 89 GLN A N 1
ATOM 637 C CA . GLN A 1 89 ? -5.658 7.716 -7.820 1.00 97.25 89 GLN A CA 1
ATOM 638 C C . GLN A 1 89 ? -5.559 7.944 -9.338 1.00 97.25 89 GLN A C 1
ATOM 640 O O . GLN A 1 89 ? -6.502 8.483 -9.921 1.00 97.25 89 GLN A O 1
ATOM 645 N N . ASP A 1 90 ? -4.451 7.560 -9.983 1.00 95.62 90 ASP A N 1
ATOM 646 C CA . ASP A 1 90 ? -4.204 7.853 -11.396 1.00 95.62 90 ASP A CA 1
ATOM 647 C C . ASP A 1 90 ? -3.688 6.647 -12.199 1.00 95.62 90 ASP A C 1
ATOM 649 O O . ASP A 1 90 ? -2.979 5.765 -11.715 1.00 95.62 90 ASP A O 1
ATOM 653 N N . ALA A 1 91 ? -4.055 6.613 -13.482 1.00 96.69 91 ALA A N 1
ATOM 654 C CA . ALA A 1 91 ? -3.710 5.512 -14.377 1.00 96.69 91 ALA A CA 1
ATOM 655 C C . ALA A 1 91 ? -2.216 5.470 -14.749 1.00 96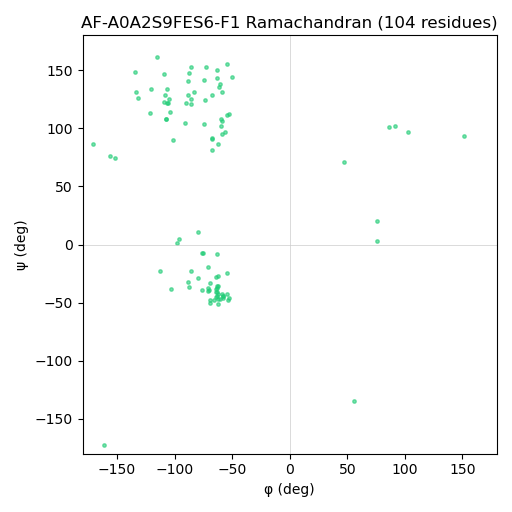.69 91 ALA A C 1
ATOM 657 O O . ALA A 1 91 ? -1.728 4.430 -15.193 1.00 96.69 91 ALA A O 1
ATOM 658 N N . GLY A 1 92 ? -1.486 6.579 -14.591 1.00 98.06 92 GLY A N 1
ATOM 659 C CA . GLY A 1 92 ? -0.057 6.646 -14.890 1.00 98.06 92 GLY A CA 1
ATOM 660 C C . GLY A 1 92 ? 0.752 5.824 -13.892 1.00 98.06 92 GLY A C 1
ATOM 661 O O . GLY A 1 92 ? 1.558 4.984 -14.297 1.00 98.06 92 GLY A O 1
ATOM 662 N N . ALA A 1 93 ? 0.476 6.007 -12.602 1.00 98.25 93 ALA A N 1
ATOM 663 C CA . ALA A 1 93 ? 1.074 5.232 -11.522 1.00 98.25 93 ALA A CA 1
ATOM 664 C C . ALA A 1 93 ? 0.719 3.737 -11.618 1.00 98.25 93 ALA A C 1
ATOM 666 O O . ALA A 1 93 ? 1.622 2.901 -11.588 1.00 98.25 93 ALA A O 1
ATOM 667 N N . LEU A 1 94 ? -0.557 3.383 -11.839 1.00 97.62 94 LEU A N 1
ATOM 668 C CA . LEU A 1 94 ? -0.954 1.981 -12.083 1.00 97.62 94 LEU A CA 1
ATOM 669 C C . LEU A 1 94 ? -0.234 1.378 -13.289 1.00 97.62 94 LEU A C 1
ATOM 671 O O . LEU A 1 94 ? 0.270 0.257 -13.222 1.00 97.62 94 LEU A O 1
ATOM 675 N N . GLY A 1 95 ? -0.153 2.130 -14.387 1.00 98.00 95 GLY A N 1
ATOM 676 C CA . GLY A 1 95 ? 0.537 1.695 -15.595 1.00 98.00 95 GLY A CA 1
ATOM 677 C C . GLY A 1 95 ? 2.033 1.464 -15.375 1.00 98.00 95 GLY A C 1
ATOM 678 O O . GLY A 1 95 ? 2.592 0.541 -15.965 1.00 98.00 95 GLY A O 1
ATOM 679 N N . ALA A 1 96 ? 2.686 2.262 -14.527 1.00 98.38 96 ALA A N 1
ATOM 680 C CA . ALA A 1 96 ? 4.093 2.073 -14.176 1.00 98.38 96 ALA A CA 1
ATOM 681 C C . ALA A 1 96 ? 4.316 0.767 -13.395 1.00 98.38 96 ALA A C 1
ATOM 683 O O . ALA A 1 96 ? 5.178 -0.022 -13.779 1.00 98.38 96 ALA A O 1
ATOM 684 N N . VAL A 1 97 ? 3.500 0.501 -12.369 1.00 98.44 97 VAL A N 1
ATOM 685 C CA . VAL A 1 97 ? 3.573 -0.739 -11.569 1.00 98.44 97 VAL A CA 1
ATOM 686 C C . VAL A 1 97 ? 3.244 -1.970 -12.423 1.00 98.44 97 VAL A C 1
ATOM 688 O O . VAL A 1 97 ? 3.941 -2.981 -12.354 1.00 98.44 97 VAL A O 1
ATOM 691 N N . SER A 1 98 ? 2.243 -1.868 -13.304 1.00 98.06 98 SER A N 1
ATOM 692 C CA . SER A 1 98 ? 1.896 -2.931 -14.256 1.00 98.06 98 SER A CA 1
ATOM 693 C C . SER A 1 98 ? 3.050 -3.256 -15.210 1.00 98.06 98 SER A C 1
ATOM 695 O O . SER A 1 98 ? 3.400 -4.422 -15.375 1.00 98.06 98 SER A O 1
ATOM 697 N N . LYS A 1 99 ? 3.700 -2.239 -15.797 1.00 98.25 99 LYS A N 1
ATOM 698 C CA . LYS A 1 99 ? 4.873 -2.431 -16.672 1.00 98.25 99 LYS A CA 1
ATOM 699 C C . LYS A 1 99 ? 6.075 -3.023 -15.940 1.00 98.25 99 LYS A C 1
ATOM 701 O O . LYS A 1 99 ? 6.882 -3.693 -16.574 1.00 98.25 99 LYS A O 1
ATOM 706 N N . ALA A 1 100 ? 6.192 -2.772 -14.638 1.00 98.06 100 ALA A N 1
ATOM 707 C CA . ALA A 1 100 ? 7.207 -3.383 -13.790 1.00 98.06 100 ALA A CA 1
ATOM 708 C C . ALA A 1 100 ? 6.905 -4.856 -13.448 1.00 98.06 100 ALA A C 1
ATOM 710 O O . ALA A 1 100 ? 7.758 -5.519 -12.872 1.00 98.06 100 ALA A O 1
ATOM 711 N N . GLY A 1 101 ? 5.728 -5.381 -13.815 1.00 97.94 101 GLY A N 1
ATOM 712 C CA . GLY A 1 101 ? 5.358 -6.780 -13.586 1.00 97.94 101 GLY A CA 1
ATOM 713 C C . GLY A 1 101 ? 4.971 -7.096 -12.141 1.00 97.94 101 GLY A C 1
ATOM 714 O O . GLY A 1 101 ? 5.010 -8.256 -11.752 1.00 97.94 101 GLY A O 1
ATOM 715 N N . LEU A 1 102 ? 4.601 -6.081 -11.356 1.00 98.12 102 LEU A N 1
ATOM 716 C CA . LEU A 1 102 ? 4.343 -6.205 -9.916 1.00 98.12 102 LEU A CA 1
ATOM 717 C C . LEU A 1 102 ? 2.860 -6.392 -9.561 1.00 98.12 102 LEU A C 1
ATOM 719 O O . LEU A 1 102 ? 2.504 -6.383 -8.389 1.00 98.12 102 LEU A O 1
ATOM 723 N N . LEU A 1 103 ? 1.980 -6.520 -10.558 1.00 97.62 103 LEU A N 1
ATOM 724 C CA . LEU A 1 103 ? 0.553 -6.757 -10.340 1.00 97.62 103 LEU A CA 1
ATOM 725 C C . LEU A 1 103 ? 0.195 -8.200 -10.686 1.00 97.62 103 LEU A C 1
ATOM 727 O O . LEU A 1 103 ? 0.553 -8.696 -11.756 1.00 97.62 103 LEU A O 1
ATOM 731 N N . ALA A 1 104 ? -0.563 -8.841 -9.801 1.00 96.81 104 ALA A N 1
ATOM 732 C CA . ALA A 1 104 ? -1.177 -10.131 -10.069 1.00 96.81 104 ALA A CA 1
ATOM 733 C C . ALA A 1 104 ? -2.358 -9.992 -11.057 1.00 96.81 104 ALA A C 1
ATOM 735 O O . ALA A 1 104 ? -2.992 -8.933 -11.116 1.00 96.81 104 ALA A O 1
ATOM 736 N N . PRO A 1 105 ? -2.675 -11.043 -11.837 1.00 94.25 105 PRO A N 1
ATOM 737 C CA . PRO A 1 105 ? -3.931 -11.100 -12.576 1.00 94.25 105 PRO A CA 1
ATOM 738 C C . PRO A 1 105 ? -5.123 -11.111 -11.610 1.00 94.25 105 PRO A C 1
ATOM 740 O O . PRO A 1 105 ? -5.018 -11.623 -10.496 1.00 94.25 105 PRO A O 1
ATOM 743 N N . ILE A 1 106 ? -6.247 -10.564 -12.071 1.00 84.12 106 ILE A N 1
ATOM 744 C CA . ILE A 1 106 ? -7.535 -10.574 -11.366 1.00 84.12 106 ILE A CA 1
ATOM 745 C C . ILE A 1 106 ? -8.460 -11.662 -11.901 1.00 84.12 106 ILE A C 1
ATOM 747 O O . ILE A 1 106 ? -8.379 -11.953 -13.119 1.00 84.12 106 ILE A O 1
#

Secondary structure (DSSP, 8-state):
-------PPP----------------------EEEEEE-S-HHHHHHHHHHHHHHH--EEEEEE--HHHHHHHHHHHGGG---SEEE-SSHHHHHHHHHTT-----

Mean predicted aligned error: 12.68 Å

Foldseek 3Di:
DDDDDDDDDDDDDDDDDDDPPPPPPDPPPPQAEAEEEAQDDCVVCVVVQVVVCVVPVHHYHYDYDHLQVVLVVCLVCAPNDSHPYYHHPDPVSVVSCVVSVRDDDD

Sequence (106 aa):
MSISFPRMAVAAVAAMLAFTACGSGAPSEDSDKIVVYSGRSEDLVAPLLEKFTADTGIDVETRYAGSGELAAQLITEGDKSPADVFLSQDAGALGAVSKAGLLAPI

Radius of gyration: 28.88 Å; Cα contacts (8 Å, |Δi|>4): 104; chains: 1; bounding box: 81×47×62 Å